Protein AF-A0A937QM26-F1 (afdb_monomer_lite)

Secondary structure (DSSP, 8-state):
-------GGG-HHHHHT--TT--HHHHHHHHHHHHHHS-TTT-HHHHHHHHHHHHHHSSHHHHHHHHHH-S-TTS-GGGGGGGS-S------HHHHHHHHHHTTSSS--

pLDDT: mean 72.36, std 15.51, range [34.69, 94.88]

Sequence (109 aa):
MRSQQKPKEQDPWSILDVPPEAGDDEIRAAYMRKVKEYPPDRCGPEFEKIRDAYDQLKDPYRRAKYLILGATPDRPLESLLDDVPATRRHIGPEPWLAVMKSQRKEQQR

Foldseek 3Di:
DDDCPDPLLLALCSLLVHDLPDDLVSLVVSLVVQCVVAPCVHRVVSNVSNVVSSVCCNDVVSSVCCVVVNPCSPDDPVVVVVPVPPDDPCPDCVVVVVVVVVVVVVVPD

Radius of gyration: 21.25 Å; chains: 1; bounding box: 47×29×57 Å

Structure (mmCIF, N/CA/C/O backbone):
data_AF-A0A937QM26-F1
#
_entry.id   AF-A0A937QM26-F1
#
loop_
_atom_site.group_PDB
_atom_site.id
_atom_site.type_symbol
_atom_site.label_atom_id
_atom_site.label_alt_id
_atom_site.label_comp_id
_atom_site.label_asym_id
_atom_site.label_entity_id
_atom_site.label_seq_id
_atom_site.pdbx_PDB_ins_code
_atom_site.Cartn_x
_atom_site.Cartn_y
_atom_site.Cartn_z
_atom_site.occupancy
_atom_site.B_iso_or_equiv
_atom_site.auth_seq_id
_atom_site.auth_comp_id
_atom_site.auth_asym_id
_atom_site.auth_atom_id
_atom_site.pdbx_PDB_model_num
ATOM 1 N N . MET A 1 1 ? 11.659 21.148 13.986 1.00 34.97 1 MET A N 1
ATOM 2 C CA . MET A 1 1 ? 10.636 20.088 13.857 1.00 34.97 1 MET A CA 1
ATOM 3 C C . MET A 1 1 ? 10.251 19.993 12.386 1.00 34.97 1 MET A C 1
ATOM 5 O O . MET A 1 1 ? 9.527 20.853 11.910 1.00 34.97 1 MET A O 1
ATOM 9 N N . ARG A 1 2 ? 10.835 19.059 11.625 1.00 34.69 2 ARG A N 1
ATOM 10 C CA . ARG A 1 2 ? 10.495 18.850 10.208 1.00 34.69 2 ARG A CA 1
ATOM 11 C C . ARG A 1 2 ? 9.497 17.699 10.142 1.00 34.69 2 ARG A C 1
ATOM 13 O O . ARG A 1 2 ? 9.868 16.568 10.436 1.00 34.69 2 ARG A O 1
ATOM 20 N N . SER A 1 3 ? 8.247 18.003 9.800 1.00 41.78 3 SER A N 1
ATOM 21 C CA . SER A 1 3 ? 7.281 16.996 9.365 1.00 41.78 3 SER A CA 1
ATOM 22 C C . SER A 1 3 ? 7.879 16.277 8.164 1.00 41.78 3 SER A C 1
ATOM 24 O O . SER A 1 3 ? 8.110 16.894 7.125 1.00 41.78 3 SER A O 1
ATOM 26 N N . GLN A 1 4 ? 8.189 14.993 8.323 1.00 39.97 4 GLN A N 1
ATOM 27 C CA . GLN A 1 4 ? 8.631 14.135 7.232 1.00 39.97 4 GLN A CA 1
ATOM 28 C C . GLN A 1 4 ? 7.422 13.867 6.330 1.00 39.97 4 GLN A C 1
ATOM 30 O O . GLN A 1 4 ? 6.767 12.833 6.429 1.00 39.97 4 GLN A O 1
ATOM 35 N N . GLN A 1 5 ? 7.095 14.829 5.469 1.00 41.97 5 GLN A N 1
ATOM 36 C CA . GLN A 1 5 ? 6.244 14.595 4.314 1.00 41.97 5 GLN A CA 1
ATOM 37 C C . GLN A 1 5 ? 7.037 13.643 3.406 1.00 41.97 5 GLN A C 1
ATOM 39 O O . GLN A 1 5 ? 7.936 14.075 2.684 1.00 41.97 5 GLN A O 1
ATOM 44 N N . LYS A 1 6 ? 6.798 12.329 3.516 1.00 45.78 6 LYS A N 1
ATOM 45 C CA . LYS A 1 6 ? 7.391 11.370 2.576 1.00 45.78 6 LYS A CA 1
ATOM 46 C C . LYS A 1 6 ? 6.917 11.726 1.160 1.00 45.78 6 LYS A C 1
ATOM 48 O O . LYS A 1 6 ? 5.748 12.090 0.998 1.00 45.78 6 LYS A O 1
ATOM 53 N N . PRO A 1 7 ? 7.798 11.660 0.149 1.00 45.62 7 PRO A N 1
ATOM 54 C CA . PRO A 1 7 ? 7.427 11.980 -1.218 1.00 45.62 7 PRO A CA 1
ATOM 55 C C . PRO A 1 7 ? 6.309 11.041 -1.674 1.00 45.62 7 PRO A C 1
ATOM 57 O O . PRO A 1 7 ? 6.382 9.826 -1.496 1.00 45.62 7 PRO A O 1
ATOM 60 N N . LYS A 1 8 ? 5.276 11.637 -2.271 1.00 52.22 8 LYS A N 1
ATOM 61 C CA . LYS A 1 8 ? 4.071 10.979 -2.802 1.00 52.22 8 LYS A CA 1
ATOM 62 C C . LYS A 1 8 ? 4.382 9.848 -3.801 1.00 52.22 8 LYS A C 1
ATOM 64 O O . LYS A 1 8 ? 3.541 9.002 -4.061 1.00 52.22 8 LYS A O 1
ATOM 69 N N . GLU A 1 9 ? 5.605 9.825 -4.325 1.00 54.78 9 GLU A N 1
ATOM 70 C CA . GLU A 1 9 ? 6.125 8.871 -5.310 1.00 54.78 9 GLU A CA 1
ATOM 71 C C . GLU A 1 9 ? 6.361 7.448 -4.781 1.00 54.78 9 GLU A C 1
ATOM 73 O O . GLU A 1 9 ? 6.584 6.550 -5.587 1.00 54.78 9 GLU A O 1
ATOM 78 N N . GLN A 1 10 ? 6.312 7.215 -3.464 1.00 67.25 10 GLN A N 1
ATOM 79 C CA . GLN A 1 10 ? 6.490 5.872 -2.879 1.00 67.25 10 GLN A CA 1
ATOM 80 C C . GLN A 1 10 ? 5.226 5.306 -2.222 1.00 67.25 10 GLN A C 1
ATOM 82 O O . GLN A 1 10 ? 5.280 4.246 -1.604 1.00 67.25 10 GLN A O 1
ATOM 87 N N . ASP A 1 11 ? 4.099 6.010 -2.307 1.00 83.19 11 ASP A N 1
ATOM 88 C CA . ASP A 1 11 ? 2.859 5.559 -1.686 1.00 83.19 11 ASP A CA 1
ATOM 89 C C . ASP A 1 11 ? 2.123 4.549 -2.594 1.00 83.19 11 ASP A C 1
ATOM 91 O O . ASP A 1 11 ? 1.774 4.907 -3.724 1.00 83.19 11 ASP A O 1
ATOM 95 N N . PRO A 1 12 ? 1.851 3.309 -2.134 1.00 85.31 12 PRO A N 1
ATOM 96 C CA . PRO A 1 12 ? 1.201 2.278 -2.947 1.00 85.31 12 PRO A CA 1
ATOM 97 C C . PRO A 1 12 ? -0.154 2.707 -3.526 1.00 85.31 12 PRO A C 1
ATOM 99 O O . PRO A 1 12 ? -0.477 2.368 -4.666 1.00 85.31 12 PRO A O 1
ATOM 102 N N . TRP A 1 13 ? -0.921 3.497 -2.769 1.00 88.62 13 TRP A N 1
ATOM 103 C CA . TRP A 1 13 ? -2.221 4.028 -3.191 1.00 88.62 13 TRP A CA 1
ATOM 104 C C . TRP A 1 13 ? -2.081 5.022 -4.342 1.00 88.62 13 TRP A C 1
ATOM 106 O O . TRP A 1 13 ? -2.800 4.946 -5.337 1.00 88.62 13 TRP A O 1
ATOM 116 N N . SER A 1 14 ? -1.087 5.904 -4.242 1.00 90.25 14 SER A N 1
ATOM 117 C CA . SER A 1 14 ? -0.760 6.878 -5.282 1.00 90.25 14 SER A CA 1
ATOM 118 C C . SER A 1 14 ? -0.219 6.209 -6.556 1.00 90.25 14 SER A C 1
ATOM 120 O O . SER A 1 14 ? -0.551 6.646 -7.655 1.00 90.25 14 SER A O 1
ATOM 122 N N . ILE A 1 15 ? 0.566 5.129 -6.436 1.00 90.12 15 ILE A N 1
ATOM 123 C CA . ILE A 1 15 ? 1.104 4.371 -7.586 1.00 90.12 15 ILE A CA 1
ATOM 124 C C . ILE A 1 15 ? -0.012 3.647 -8.353 1.00 90.12 15 ILE A C 1
ATOM 126 O O . ILE A 1 15 ? -0.028 3.651 -9.587 1.00 90.12 15 ILE A O 1
ATOM 130 N N . LEU A 1 16 ? -0.956 3.034 -7.632 1.00 90.94 16 LEU A N 1
ATOM 131 C CA . LEU A 1 16 ? -2.114 2.373 -8.237 1.00 90.94 16 LEU A CA 1
ATOM 132 C C . LEU A 1 16 ? -3.250 3.337 -8.604 1.00 90.94 16 LEU A C 1
ATOM 134 O O . LEU A 1 16 ? -4.191 2.911 -9.274 1.00 90.94 16 LEU A O 1
ATOM 138 N N . ASP A 1 17 ? -3.135 4.619 -8.243 1.00 92.12 17 ASP A N 1
ATOM 139 C CA . ASP A 1 17 ? -4.132 5.656 -8.526 1.00 92.12 17 ASP A CA 1
ATOM 140 C C . ASP A 1 17 ? -5.514 5.269 -7.961 1.00 92.12 17 ASP A C 1
ATOM 142 O O . ASP A 1 17 ? -6.527 5.235 -8.661 1.00 92.12 17 ASP A O 1
ATOM 146 N N . VAL A 1 18 ? -5.518 4.895 -6.677 1.00 91.81 18 VAL A N 1
ATOM 147 C CA . VAL A 1 18 ? -6.697 4.465 -5.908 1.00 91.81 18 VAL A CA 1
ATOM 148 C C . VAL A 1 18 ? -6.754 5.177 -4.552 1.00 91.81 18 VAL A C 1
ATOM 150 O O . VAL A 1 18 ? -5.707 5.509 -3.991 1.00 91.81 18 VAL A O 1
ATOM 153 N N . PRO A 1 19 ? -7.955 5.419 -3.997 1.00 87.25 19 PRO A N 1
ATOM 154 C CA . PRO A 1 19 ? -8.089 6.008 -2.669 1.00 87.25 19 PRO A CA 1
ATOM 155 C C . PRO A 1 19 ? -7.653 5.024 -1.563 1.00 87.25 19 PRO A C 1
ATOM 157 O O . PRO A 1 19 ? -7.784 3.814 -1.751 1.00 87.25 19 PRO A O 1
ATOM 160 N N . PRO A 1 20 ? -7.188 5.505 -0.392 1.00 81.81 20 PRO A N 1
ATOM 161 C CA . PRO A 1 20 ? -6.821 4.660 0.756 1.00 81.81 20 PRO A CA 1
ATOM 162 C C . PRO A 1 20 ? -7.945 3.749 1.266 1.00 81.81 20 PRO A C 1
ATOM 164 O O . PRO A 1 20 ? -7.696 2.711 1.880 1.00 81.81 20 PRO A O 1
ATOM 167 N N . GLU A 1 21 ? -9.192 4.148 1.029 1.00 80.75 21 GLU A N 1
ATOM 168 C CA . GLU A 1 21 ? -10.398 3.419 1.408 1.00 80.75 21 GLU A CA 1
ATOM 169 C C . GLU A 1 21 ? -10.789 2.341 0.386 1.00 80.75 21 GLU A C 1
ATOM 171 O O . GLU A 1 21 ? -11.771 1.631 0.612 1.00 80.75 21 GLU A O 1
ATOM 176 N N . ALA A 1 22 ? -10.047 2.205 -0.723 1.00 86.00 22 ALA A N 1
ATOM 177 C CA . ALA A 1 22 ? -10.428 1.308 -1.803 1.00 86.00 22 ALA A CA 1
ATOM 178 C C . ALA A 1 22 ? -10.513 -0.153 -1.343 1.00 86.00 22 ALA A C 1
ATOM 180 O O . ALA A 1 22 ? -9.702 -0.657 -0.551 1.00 86.00 22 ALA A O 1
ATOM 181 N N . GLY A 1 23 ? -11.526 -0.839 -1.867 1.00 84.00 23 GLY A N 1
ATOM 182 C CA . GLY A 1 23 ? -11.734 -2.264 -1.639 1.00 84.00 23 GLY A CA 1
ATOM 183 C C . GLY A 1 23 ? -10.765 -3.130 -2.447 1.00 84.00 23 GLY A C 1
ATOM 184 O O . GLY A 1 23 ? -10.167 -2.689 -3.429 1.00 84.00 23 GLY A O 1
ATOM 185 N N . ASP A 1 24 ? -10.649 -4.406 -2.080 1.00 85.12 24 ASP A N 1
ATOM 186 C CA . ASP A 1 24 ? -9.744 -5.353 -2.746 1.00 85.12 24 ASP A CA 1
ATOM 187 C C . ASP A 1 24 ? -10.044 -5.493 -4.256 1.00 85.12 24 ASP A C 1
ATOM 189 O O . ASP A 1 24 ? -9.132 -5.654 -5.074 1.00 85.12 24 ASP A O 1
ATOM 193 N N . ASP A 1 25 ? -11.318 -5.392 -4.643 1.00 88.06 25 ASP A N 1
ATOM 194 C CA . ASP A 1 25 ? -11.746 -5.459 -6.042 1.00 88.06 25 ASP A CA 1
ATOM 195 C C . ASP A 1 25 ? -11.347 -4.213 -6.841 1.00 88.06 25 ASP A C 1
ATOM 197 O O . ASP A 1 25 ? -10.904 -4.334 -7.985 1.00 88.06 25 ASP A O 1
ATOM 201 N N . GLU A 1 26 ? -11.422 -3.028 -6.232 1.00 91.56 26 GLU A N 1
ATOM 202 C CA . GLU A 1 26 ? -10.987 -1.768 -6.845 1.00 91.56 26 GLU A CA 1
ATOM 203 C C . GLU A 1 26 ? -9.467 -1.745 -7.025 1.00 91.56 26 GLU A C 1
ATOM 205 O O . GLU A 1 26 ? -8.974 -1.401 -8.100 1.00 91.56 26 GLU A O 1
ATOM 210 N N . ILE A 1 27 ? -8.722 -2.210 -6.018 1.00 90.56 27 ILE A N 1
ATOM 211 C CA . ILE A 1 27 ? -7.262 -2.360 -6.074 1.00 90.56 27 ILE A CA 1
ATOM 212 C C . ILE A 1 27 ? -6.869 -3.326 -7.203 1.00 90.56 27 ILE A C 1
ATOM 214 O O . ILE A 1 27 ? -5.970 -3.035 -7.998 1.00 90.56 27 ILE A O 1
ATOM 218 N N . ARG A 1 28 ? -7.562 -4.467 -7.330 1.00 90.38 28 ARG A N 1
ATOM 219 C CA . ARG A 1 28 ? -7.321 -5.434 -8.414 1.00 90.38 28 ARG A CA 1
ATOM 220 C C . ARG A 1 28 ? -7.638 -4.837 -9.786 1.00 90.38 28 ARG A C 1
ATOM 222 O O . ARG A 1 28 ? -6.857 -5.017 -10.722 1.00 90.38 28 ARG A O 1
ATOM 229 N N . ALA A 1 29 ? -8.758 -4.129 -9.918 1.00 93.75 29 ALA A N 1
ATOM 230 C CA . ALA A 1 29 ? -9.146 -3.476 -11.165 1.00 93.75 29 ALA A CA 1
ATOM 231 C C . ALA A 1 29 ? -8.123 -2.407 -11.587 1.00 93.75 29 ALA A C 1
ATOM 233 O O . ALA A 1 29 ? -7.722 -2.354 -12.754 1.00 93.75 29 ALA A O 1
ATOM 234 N N . ALA A 1 30 ? -7.643 -1.607 -10.632 1.00 94.88 30 ALA A N 1
ATOM 235 C CA . ALA A 1 30 ? -6.623 -0.592 -10.856 1.00 94.88 30 ALA A CA 1
ATOM 236 C C . ALA A 1 30 ? -5.285 -1.200 -11.299 1.00 94.88 30 ALA A C 1
ATOM 238 O O . ALA A 1 30 ? -4.704 -0.739 -12.284 1.00 94.88 30 ALA A O 1
ATOM 239 N N . TYR A 1 31 ? -4.850 -2.290 -10.658 1.00 93.38 31 TYR A N 1
ATOM 240 C CA . TYR A 1 31 ? -3.674 -3.047 -11.087 1.00 93.38 31 TYR A CA 1
ATOM 241 C C . TYR A 1 31 ? -3.815 -3.532 -12.536 1.00 93.38 31 TYR A C 1
ATOM 243 O O . TYR A 1 31 ? -2.942 -3.271 -13.360 1.00 93.38 31 TYR A O 1
ATOM 251 N N . MET A 1 32 ? -4.943 -4.153 -12.903 1.00 93.50 32 MET A N 1
ATOM 252 C CA . MET A 1 32 ? -5.152 -4.622 -14.280 1.00 93.50 32 MET A CA 1
ATOM 253 C C . MET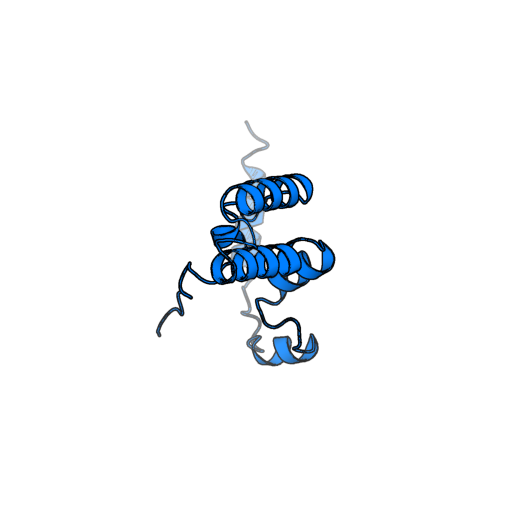 A 1 32 ? -5.153 -3.487 -15.312 1.00 93.50 32 MET A C 1
ATOM 255 O O . MET A 1 32 ? -4.650 -3.672 -16.421 1.00 93.50 32 MET A O 1
ATOM 259 N N . ARG A 1 33 ? -5.696 -2.314 -14.966 1.00 94.31 33 ARG A N 1
ATOM 260 C CA . ARG A 1 33 ? -5.623 -1.109 -15.807 1.00 94.31 33 ARG A CA 1
ATOM 261 C C . ARG A 1 33 ? -4.169 -0.678 -16.010 1.00 94.31 33 ARG A C 1
ATOM 263 O O . ARG A 1 33 ? -3.757 -0.478 -17.149 1.00 94.31 33 ARG A O 1
ATOM 270 N N . LYS A 1 34 ? -3.387 -0.612 -14.931 1.00 91.81 34 LYS A N 1
ATOM 271 C CA . LYS A 1 34 ? -1.975 -0.216 -14.968 1.00 91.81 34 LYS A CA 1
ATOM 272 C C . LYS A 1 34 ? -1.089 -1.209 -15.717 1.00 91.81 34 LYS A C 1
ATOM 274 O O . LYS A 1 34 ? -0.231 -0.777 -16.469 1.00 91.81 34 LYS A O 1
ATOM 279 N N . VAL A 1 35 ? -1.337 -2.514 -15.619 1.00 89.69 35 VAL A N 1
ATOM 280 C CA . VAL A 1 35 ? -0.604 -3.531 -16.402 1.00 89.69 35 VAL A CA 1
ATOM 281 C C . VAL A 1 35 ? -0.873 -3.410 -17.906 1.00 89.69 35 VAL A C 1
ATOM 283 O O . VAL A 1 35 ? 0.019 -3.656 -18.715 1.00 89.69 35 VAL A O 1
ATOM 286 N N . LYS A 1 36 ? -2.091 -3.019 -18.303 1.00 89.12 36 LYS A N 1
ATOM 287 C CA . LYS A 1 36 ? -2.407 -2.744 -19.715 1.00 89.12 36 LYS A CA 1
ATOM 288 C C . LYS A 1 36 ? -1.715 -1.477 -20.222 1.00 89.12 36 LYS A C 1
ATOM 290 O O . LYS A 1 36 ? -1.310 -1.439 -21.378 1.00 89.12 36 LYS A O 1
ATOM 295 N N . GLU A 1 37 ? -1.610 -0.459 -19.370 1.00 89.69 37 GLU A N 1
ATOM 296 C CA . GLU A 1 37 ? -0.946 0.817 -19.668 1.00 89.69 37 GLU A CA 1
ATOM 297 C C . GLU A 1 37 ? 0.586 0.673 -19.713 1.00 89.69 37 GLU A C 1
ATOM 299 O O . GLU A 1 37 ? 1.232 1.234 -20.594 1.00 89.69 37 GLU A O 1
ATOM 304 N N . TYR A 1 38 ? 1.146 -0.147 -18.818 1.00 88.62 38 TYR A N 1
ATOM 305 C CA . TYR A 1 38 ? 2.576 -0.416 -18.673 1.00 88.62 38 TYR A CA 1
ATOM 306 C C . TYR A 1 38 ? 2.856 -1.922 -18.788 1.00 88.62 38 TYR A C 1
ATOM 308 O O . TYR A 1 38 ? 3.007 -2.614 -17.774 1.00 88.62 38 TYR A O 1
ATOM 316 N N . PRO A 1 39 ? 2.921 -2.464 -20.020 1.00 83.44 39 PRO A N 1
ATOM 317 C CA . PRO A 1 39 ? 3.229 -3.869 -20.231 1.00 83.44 39 PRO A CA 1
ATOM 318 C C . PRO A 1 39 ? 4.659 -4.191 -19.776 1.00 83.44 39 PRO A C 1
ATOM 320 O O . PRO A 1 39 ? 5.573 -3.411 -20.060 1.00 83.44 39 PRO A O 1
ATOM 323 N N . PRO A 1 40 ? 4.901 -5.371 -19.178 1.00 81.50 40 PRO A N 1
ATOM 324 C CA . PRO A 1 40 ? 6.226 -5.757 -18.682 1.00 81.50 40 PRO A CA 1
ATOM 325 C C . PRO A 1 40 ? 7.289 -5.841 -19.788 1.00 81.50 40 PRO A C 1
ATOM 327 O O . PRO A 1 40 ? 8.468 -5.641 -19.524 1.00 81.50 40 PRO A O 1
ATOM 330 N N . ASP A 1 41 ? 6.869 -6.098 -21.028 1.00 80.06 41 ASP A N 1
ATOM 331 C CA . ASP A 1 41 ? 7.745 -6.235 -22.199 1.00 80.06 41 ASP A CA 1
ATOM 332 C C . ASP A 1 41 ? 8.332 -4.894 -22.683 1.00 80.06 41 ASP A C 1
ATOM 334 O O . ASP A 1 41 ? 9.404 -4.851 -23.278 1.00 80.06 41 ASP A O 1
ATOM 338 N N . ARG A 1 42 ? 7.642 -3.774 -22.421 1.00 78.69 42 ARG A N 1
ATOM 339 C CA . ARG A 1 42 ? 8.054 -2.433 -22.886 1.00 78.69 42 ARG A CA 1
ATOM 340 C C . ARG A 1 42 ? 8.386 -1.466 -21.755 1.00 78.69 42 ARG A C 1
ATOM 342 O O . ARG A 1 42 ? 9.182 -0.556 -21.957 1.00 78.69 42 ARG A O 1
ATOM 349 N N . CYS A 1 43 ? 7.784 -1.663 -20.586 1.00 80.88 43 CYS A N 1
ATOM 350 C CA . CYS A 1 43 ? 7.851 -0.763 -19.436 1.00 80.88 43 CYS A CA 1
ATOM 351 C C . CYS A 1 43 ? 8.177 -1.552 -18.160 1.00 80.88 43 CYS A C 1
ATOM 353 O O . CYS A 1 43 ? 7.438 -1.504 -17.179 1.00 80.88 43 CYS A O 1
ATOM 355 N N . GLY A 1 44 ? 9.264 -2.328 -18.194 1.00 81.50 44 GLY A N 1
ATOM 356 C CA . GLY A 1 44 ? 9.719 -3.161 -17.076 1.00 81.50 44 GLY A CA 1
ATOM 357 C C . GLY A 1 44 ? 9.843 -2.426 -15.728 1.00 81.50 44 GLY A C 1
ATOM 358 O O . GLY A 1 44 ? 9.215 -2.869 -14.765 1.00 81.50 44 GLY A O 1
ATOM 359 N N . PRO A 1 45 ? 10.589 -1.307 -15.626 1.00 84.31 45 PRO A N 1
ATOM 360 C CA . PRO A 1 45 ? 10.794 -0.636 -14.341 1.00 84.31 45 PRO A CA 1
ATOM 361 C C . PRO A 1 45 ? 9.521 0.031 -13.792 1.00 84.31 45 PRO A C 1
ATOM 363 O O . PRO A 1 45 ? 9.322 0.083 -12.579 1.00 84.31 45 PRO A O 1
ATOM 366 N N . GLU A 1 46 ? 8.626 0.525 -14.648 1.00 83.25 46 GLU A N 1
ATOM 367 C CA . GLU A 1 46 ? 7.315 1.033 -14.231 1.00 83.25 46 GLU A CA 1
ATOM 368 C C . GLU A 1 46 ? 6.398 -0.102 -13.770 1.00 83.25 46 GLU A C 1
ATOM 370 O O . GLU A 1 46 ? 5.733 0.020 -12.739 1.00 83.25 46 GLU A O 1
ATOM 375 N N . PHE A 1 47 ? 6.391 -1.220 -14.499 1.00 86.38 47 PHE A N 1
ATOM 376 C CA . PHE A 1 47 ? 5.627 -2.409 -14.137 1.00 86.38 47 PHE A CA 1
ATOM 377 C C . PHE A 1 47 ? 6.052 -2.961 -12.771 1.00 86.38 47 PHE A C 1
ATOM 379 O O . PHE A 1 47 ? 5.194 -3.350 -11.979 1.00 86.38 47 PHE A O 1
ATOM 386 N N . GLU A 1 48 ? 7.351 -2.958 -12.469 1.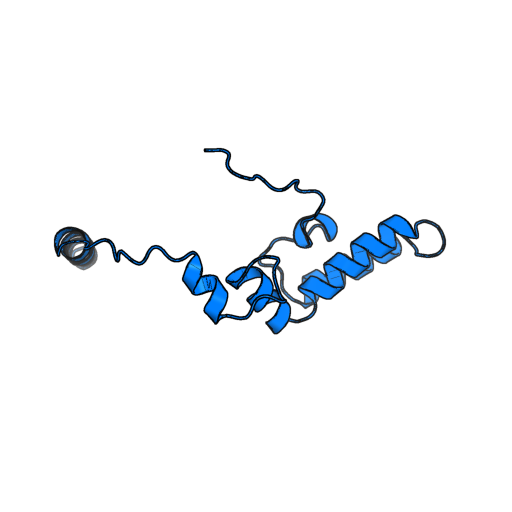00 85.69 48 GLU A N 1
ATOM 387 C CA . GLU A 1 48 ? 7.876 -3.401 -11.175 1.00 85.69 48 GLU A CA 1
ATOM 388 C C . GLU A 1 48 ? 7.322 -2.547 -10.024 1.00 85.69 48 GLU A C 1
ATOM 390 O O . GLU A 1 48 ? 6.754 -3.093 -9.081 1.00 85.69 48 GLU A O 1
ATOM 395 N N . LYS A 1 49 ? 7.313 -1.214 -10.165 1.00 88.00 49 LYS A N 1
ATOM 396 C CA . LYS A 1 49 ? 6.696 -0.306 -9.176 1.00 88.00 49 LYS A CA 1
ATOM 397 C C . LYS A 1 49 ? 5.203 -0.580 -8.974 1.00 88.00 49 LYS A C 1
ATOM 399 O O . LYS A 1 49 ? 4.712 -0.565 -7.846 1.00 88.00 49 LYS A O 1
ATOM 404 N N . ILE A 1 50 ? 4.472 -0.823 -10.064 1.00 89.06 50 ILE A N 1
ATOM 405 C CA . ILE A 1 50 ? 3.035 -1.137 -10.029 1.00 89.06 50 ILE A CA 1
ATOM 406 C C . ILE A 1 50 ? 2.791 -2.466 -9.305 1.00 89.06 50 ILE A C 1
ATOM 408 O O . ILE A 1 50 ? 1.865 -2.577 -8.498 1.00 89.06 50 ILE A O 1
ATOM 412 N N . ARG A 1 51 ? 3.619 -3.476 -9.584 1.00 88.44 51 ARG A N 1
ATOM 413 C CA . ARG A 1 51 ? 3.556 -4.782 -8.929 1.00 88.44 51 ARG A CA 1
ATOM 414 C C . ARG A 1 51 ? 3.858 -4.670 -7.437 1.00 88.44 51 ARG A C 1
ATOM 416 O O . ARG A 1 51 ? 3.081 -5.193 -6.644 1.00 88.44 51 ARG A O 1
ATOM 423 N N . ASP A 1 52 ? 4.914 -3.960 -7.059 1.00 87.50 52 ASP A N 1
ATOM 424 C CA . ASP A 1 52 ? 5.300 -3.778 -5.658 1.00 87.50 52 ASP A CA 1
ATOM 425 C C . ASP A 1 52 ? 4.213 -3.054 -4.856 1.00 87.50 52 ASP A C 1
ATOM 427 O O . ASP A 1 52 ? 3.940 -3.402 -3.704 1.00 87.50 52 ASP A O 1
ATOM 431 N N . ALA A 1 53 ? 3.551 -2.064 -5.462 1.00 88.38 53 ALA A N 1
ATOM 432 C CA . ALA A 1 53 ? 2.409 -1.388 -4.856 1.00 88.38 53 ALA A CA 1
ATOM 433 C C . ALA A 1 53 ? 1.219 -2.34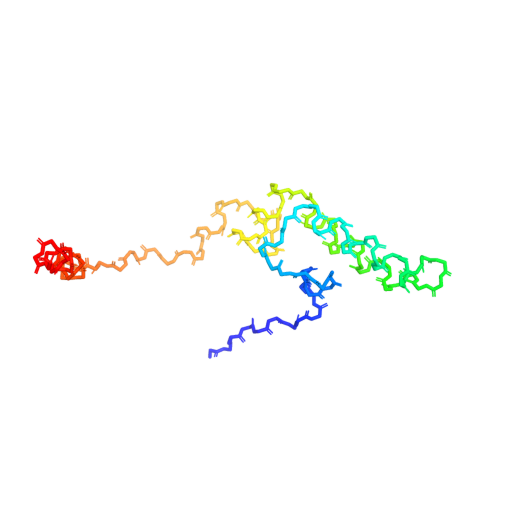3 -4.657 1.00 88.38 53 ALA A C 1
ATOM 435 O O . ALA A 1 53 ? 0.600 -2.360 -3.591 1.00 88.38 53 ALA A O 1
ATOM 436 N N . TYR A 1 54 ? 0.918 -3.181 -5.652 1.00 90.25 54 TYR A N 1
ATOM 437 C CA . TYR A 1 54 ? -0.150 -4.175 -5.550 1.00 90.25 54 TYR A CA 1
ATOM 438 C C . TYR A 1 54 ? 0.139 -5.244 -4.494 1.00 90.25 54 TYR A C 1
ATOM 440 O O . TYR A 1 54 ? -0.740 -5.552 -3.692 1.00 90.25 54 TYR A O 1
ATOM 448 N N . ASP A 1 55 ? 1.361 -5.773 -4.431 1.00 86.31 55 ASP A N 1
ATOM 449 C CA . ASP A 1 55 ? 1.733 -6.811 -3.463 1.00 86.31 55 ASP A CA 1
ATOM 450 C C . ASP A 1 55 ? 1.626 -6.324 -2.005 1.00 86.31 55 ASP A C 1
ATOM 452 O O . ASP A 1 55 ? 1.304 -7.113 -1.110 1.00 86.31 55 ASP A O 1
ATOM 456 N N . GLN A 1 56 ? 1.811 -5.021 -1.767 1.00 81.88 56 GLN A N 1
ATOM 457 C CA . GLN A 1 56 ? 1.587 -4.393 -0.462 1.00 81.88 56 GLN A CA 1
ATOM 458 C C . GLN A 1 56 ? 0.100 -4.273 -0.097 1.00 81.88 56 GLN A C 1
ATOM 460 O O . GLN A 1 56 ? -0.256 -4.419 1.073 1.00 81.88 56 GLN A O 1
ATOM 465 N N . LEU A 1 57 ? -0.770 -4.022 -1.081 1.00 83.44 57 LEU A N 1
ATOM 466 C CA . LEU A 1 57 ? -2.190 -3.723 -0.861 1.00 83.44 57 LEU A CA 1
ATOM 467 C C . LEU A 1 57 ? -3.129 -4.930 -1.024 1.00 83.44 57 LEU A C 1
ATOM 469 O O . LEU A 1 57 ? -4.243 -4.906 -0.506 1.00 83.44 57 LEU A O 1
ATOM 473 N N . LYS A 1 58 ? -2.685 -5.992 -1.708 1.00 80.69 58 LYS A N 1
ATOM 474 C CA . LYS A 1 58 ? -3.480 -7.182 -2.062 1.00 80.69 58 LYS A CA 1
ATOM 475 C C . LYS A 1 58 ? -4.011 -7.973 -0.864 1.00 80.69 58 LYS A C 1
ATOM 477 O O . LYS A 1 58 ? -5.056 -8.607 -0.978 1.00 80.69 58 LYS A O 1
ATOM 482 N N . ASP A 1 59 ? -3.260 -8.031 0.231 1.00 78.94 59 ASP A N 1
ATOM 483 C CA . ASP A 1 59 ? -3.624 -8.824 1.406 1.00 78.94 59 ASP A CA 1
ATOM 484 C C . ASP A 1 59 ? -4.221 -7.897 2.475 1.00 78.94 59 ASP A C 1
ATOM 486 O O . ASP A 1 59 ? -3.503 -7.030 2.979 1.00 78.94 59 ASP A O 1
ATOM 490 N N . PRO A 1 60 ? -5.501 -8.063 2.858 1.00 69.25 60 PRO A N 1
ATOM 491 C CA . PRO A 1 60 ? -6.156 -7.194 3.830 1.00 69.25 60 PRO A CA 1
ATOM 492 C C . PRO A 1 60 ? -5.467 -7.210 5.200 1.00 69.25 60 PRO A C 1
ATOM 494 O O . PRO A 1 60 ? -5.459 -6.186 5.882 1.00 69.25 60 PRO A O 1
ATOM 497 N N . TYR A 1 61 ? -4.825 -8.317 5.592 1.00 66.50 61 TYR A N 1
ATOM 498 C CA . TYR A 1 61 ? -4.036 -8.376 6.821 1.00 66.50 61 TYR A CA 1
ATOM 499 C C . TYR A 1 61 ? -2.739 -7.572 6.693 1.00 66.50 61 TYR A C 1
ATOM 501 O O . TYR A 1 61 ? -2.400 -6.801 7.592 1.00 66.50 61 TYR A O 1
ATOM 509 N N . ARG A 1 62 ? -2.030 -7.679 5.561 1.00 65.25 62 ARG A N 1
ATOM 510 C CA . ARG A 1 62 ? -0.834 -6.855 5.293 1.00 65.25 62 ARG A CA 1
ATOM 511 C C . ARG A 1 62 ? -1.182 -5.378 5.133 1.00 65.25 62 ARG A C 1
ATOM 513 O O . ARG A 1 62 ? -0.444 -4.541 5.641 1.00 65.25 62 ARG A O 1
ATOM 520 N N . ARG A 1 63 ? -2.326 -5.063 4.526 1.00 67.69 63 ARG A N 1
ATOM 521 C CA . ARG A 1 63 ? -2.876 -3.711 4.391 1.00 67.69 63 ARG A CA 1
ATOM 522 C C . ARG A 1 63 ? -3.224 -3.116 5.751 1.00 67.69 63 ARG A C 1
ATOM 524 O O . ARG A 1 63 ? -2.790 -2.011 6.052 1.00 67.69 63 ARG A O 1
ATOM 531 N N . ALA A 1 64 ? -3.930 -3.857 6.606 1.00 68.38 64 ALA A N 1
ATOM 532 C CA . ALA A 1 64 ? -4.202 -3.432 7.977 1.00 68.38 64 ALA A CA 1
ATOM 533 C C . ALA A 1 64 ? -2.900 -3.240 8.768 1.00 68.38 64 ALA A C 1
ATOM 535 O O . ALA A 1 64 ? -2.739 -2.229 9.446 1.00 68.38 64 ALA A O 1
ATOM 536 N N . LYS A 1 65 ? -1.933 -4.156 8.622 1.00 65.81 65 LYS A N 1
ATOM 537 C CA . LYS A 1 65 ? -0.602 -4.028 9.227 1.00 65.81 65 LYS A CA 1
ATOM 538 C C . LYS A 1 65 ? 0.109 -2.754 8.756 1.00 65.81 65 LYS A C 1
ATOM 540 O O . LYS A 1 65 ? 0.645 -2.034 9.586 1.00 65.81 65 LYS A O 1
ATOM 545 N N . TYR A 1 66 ? 0.066 -2.443 7.462 1.00 65.06 66 TYR A N 1
ATOM 546 C CA . TYR A 1 66 ? 0.654 -1.232 6.884 1.00 65.06 66 TYR A CA 1
ATOM 547 C C . TYR A 1 66 ? -0.037 0.050 7.373 1.00 65.06 66 TYR A C 1
ATOM 549 O O . TYR A 1 66 ? 0.633 1.019 7.715 1.00 65.06 66 TYR A O 1
ATOM 557 N N . LEU A 1 67 ? -1.371 0.057 7.459 1.00 68.12 67 LEU A N 1
ATOM 558 C CA . LEU A 1 67 ? -2.146 1.202 7.953 1.00 68.12 67 LEU A CA 1
ATOM 559 C C . LEU A 1 67 ? -1.936 1.449 9.455 1.00 68.12 67 LEU A C 1
ATOM 561 O O . LEU A 1 67 ? -1.880 2.599 9.881 1.00 68.12 67 LEU A O 1
ATOM 565 N N . ILE A 1 68 ? -1.819 0.384 10.253 1.00 69.00 68 ILE A N 1
ATOM 566 C CA . ILE A 1 68 ? -1.690 0.460 11.717 1.00 69.00 68 ILE A CA 1
ATOM 567 C C . ILE A 1 68 ? -0.234 0.691 12.151 1.00 69.00 68 ILE A C 1
ATOM 569 O O . ILE A 1 68 ? 0.008 1.495 13.047 1.00 69.00 68 ILE A O 1
ATOM 573 N N . LEU A 1 69 ? 0.736 -0.011 11.551 1.00 65.50 69 LEU A N 1
ATOM 574 C CA . LEU A 1 69 ? 2.154 0.027 11.949 1.00 65.50 69 LEU A CA 1
ATOM 575 C C . LEU A 1 69 ? 3.022 0.926 11.047 1.00 65.50 69 LEU A C 1
ATOM 577 O O . LEU A 1 69 ? 4.188 1.160 11.361 1.00 65.50 69 LEU A O 1
ATOM 581 N N . GLY A 1 70 ? 2.494 1.433 9.930 1.00 62.78 70 GLY A N 1
ATOM 582 C CA . GLY A 1 70 ? 3.291 2.108 8.905 1.00 62.78 70 GLY A CA 1
ATOM 583 C C . GLY A 1 70 ? 4.174 1.144 8.099 1.00 62.78 70 GLY A C 1
ATOM 584 O O . GLY A 1 70 ? 4.056 -0.078 8.177 1.00 62.78 70 GLY A O 1
ATOM 585 N N . ALA A 1 71 ? 5.091 1.701 7.303 1.00 57.38 71 ALA A N 1
ATOM 586 C CA . ALA A 1 71 ? 5.912 0.971 6.326 1.00 57.38 71 ALA A CA 1
ATOM 587 C C . ALA A 1 71 ? 7.022 0.070 6.919 1.00 57.38 71 ALA A C 1
ATOM 589 O O . ALA A 1 71 ? 7.929 -0.321 6.190 1.00 57.38 71 ALA A O 1
ATOM 590 N N . THR A 1 72 ? 6.982 -0.260 8.213 1.00 54.47 72 THR A N 1
ATOM 591 C CA . THR A 1 72 ? 7.913 -1.210 8.851 1.00 54.47 72 THR A CA 1
ATOM 592 C C . THR A 1 72 ? 7.175 -2.504 9.203 1.00 54.47 72 THR A C 1
ATOM 594 O O . THR A 1 72 ? 6.806 -2.714 10.363 1.00 54.47 72 THR A O 1
ATOM 597 N N . PRO A 1 73 ? 6.890 -3.379 8.217 1.00 53.69 73 PRO A N 1
ATOM 598 C CA . PRO A 1 73 ? 6.206 -4.646 8.457 1.00 53.69 73 PRO A CA 1
ATOM 599 C C . PRO A 1 73 ? 7.080 -5.670 9.201 1.00 53.69 73 PRO A C 1
ATOM 601 O O . PRO A 1 73 ? 6.570 -6.720 9.593 1.00 53.69 73 PRO A O 1
ATOM 604 N N . ASP A 1 74 ? 8.369 -5.398 9.381 1.00 61.41 74 ASP A N 1
ATOM 605 C CA . ASP A 1 74 ? 9.386 -6.255 9.992 1.00 61.41 74 ASP A CA 1
ATOM 606 C C . ASP A 1 74 ? 9.657 -5.943 11.474 1.00 61.41 74 ASP A C 1
ATOM 608 O O . ASP A 1 74 ? 10.209 -6.784 12.185 1.00 61.41 74 ASP A O 1
ATOM 612 N N . ARG A 1 75 ? 9.222 -4.779 11.976 1.00 59.72 75 ARG A N 1
ATOM 613 C CA . ARG A 1 75 ? 9.367 -4.433 13.396 1.00 59.72 75 ARG A CA 1
ATOM 614 C C . ARG A 1 75 ? 8.408 -5.289 14.248 1.00 59.72 75 ARG A C 1
ATOM 616 O O . ARG A 1 75 ? 7.209 -5.338 13.946 1.00 59.72 75 ARG A O 1
ATOM 623 N N . PRO A 1 76 ? 8.876 -5.955 15.323 1.00 65.94 76 PRO A N 1
ATOM 624 C CA . PRO A 1 76 ? 7.984 -6.609 16.276 1.00 65.94 76 PRO A CA 1
ATOM 625 C C . PRO A 1 76 ? 7.073 -5.572 16.940 1.00 65.94 76 PRO A C 1
ATOM 627 O O . PRO A 1 76 ? 7.515 -4.462 17.234 1.00 65.94 76 PRO A O 1
ATOM 630 N N . LEU A 1 77 ? 5.815 -5.941 17.210 1.00 60.81 77 LEU A N 1
ATOM 631 C CA . LEU A 1 77 ? 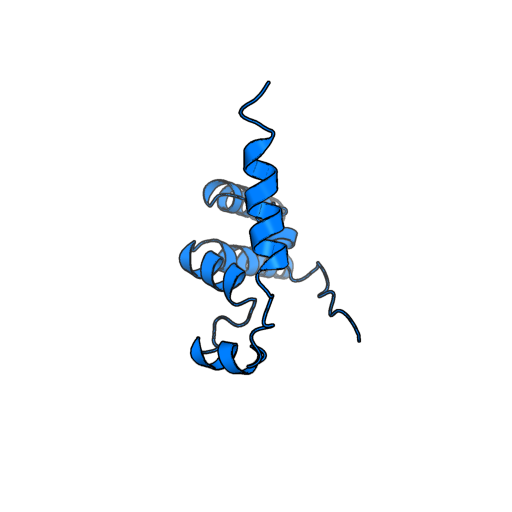4.807 -5.041 17.792 1.00 60.81 77 LEU A CA 1
ATOM 632 C C . LEU A 1 77 ? 5.318 -4.314 19.046 1.00 60.81 77 LEU A C 1
ATOM 634 O O . LEU A 1 77 ? 5.083 -3.121 19.195 1.00 60.81 77 LEU A O 1
ATOM 638 N N . GLU A 1 78 ? 6.065 -5.024 19.894 1.00 62.72 78 GLU A N 1
ATOM 639 C CA . GLU A 1 78 ? 6.656 -4.500 21.130 1.00 62.72 78 GLU A CA 1
ATOM 640 C C . GLU A 1 78 ? 7.495 -3.243 20.893 1.00 62.72 78 GLU A C 1
ATOM 642 O O . GLU A 1 78 ? 7.396 -2.263 21.616 1.00 62.72 78 GLU A O 1
ATOM 647 N N . SER A 1 79 ? 8.270 -3.229 19.816 1.00 65.75 79 SER A N 1
ATOM 648 C CA . SER A 1 79 ? 9.176 -2.121 19.535 1.00 65.75 79 SER A CA 1
ATOM 649 C C . SER A 1 79 ? 8.456 -0.843 19.087 1.00 65.75 79 SER A C 1
ATOM 651 O O . SER A 1 79 ? 9.031 0.236 19.116 1.00 65.75 79 SER A O 1
ATOM 653 N N . LEU A 1 80 ? 7.176 -0.913 18.709 1.00 64.75 80 LEU A N 1
ATOM 654 C CA . LEU A 1 80 ? 6.378 0.297 18.497 1.00 64.75 80 LEU A CA 1
ATOM 655 C C . LEU A 1 80 ? 6.003 0.993 19.810 1.00 64.75 80 LEU A C 1
ATOM 657 O O . LEU A 1 80 ? 5.689 2.180 19.790 1.00 64.75 80 LEU A O 1
ATOM 661 N N . LEU A 1 81 ? 6.038 0.280 20.940 1.00 70.50 81 LEU A N 1
ATOM 662 C CA . LEU A 1 81 ? 5.771 0.849 22.262 1.00 70.50 81 LEU A CA 1
ATOM 663 C C . LEU A 1 81 ? 6.926 1.736 22.744 1.00 70.50 81 LEU A C 1
ATOM 665 O O . LEU A 1 81 ? 6.685 2.629 23.552 1.00 70.50 81 LEU A O 1
ATOM 669 N N . ASP A 1 82 ? 8.134 1.555 22.197 1.00 71.56 82 ASP A N 1
ATOM 670 C CA . ASP A 1 82 ? 9.315 2.377 22.501 1.00 71.56 82 ASP A CA 1
ATOM 671 C C . ASP A 1 82 ? 9.092 3.862 22.159 1.00 71.56 82 ASP A C 1
ATOM 673 O O . ASP A 1 82 ? 9.601 4.753 22.839 1.00 71.56 82 ASP A O 1
ATOM 677 N N . ASP A 1 83 ? 8.303 4.125 21.112 1.00 65.94 83 ASP A N 1
ATOM 678 C CA . ASP A 1 83 ? 7.995 5.469 20.612 1.00 65.94 83 ASP A CA 1
ATOM 679 C C . ASP A 1 83 ? 6.693 6.042 21.210 1.00 65.94 83 ASP A C 1
ATOM 681 O O . ASP A 1 83 ? 6.343 7.204 20.969 1.00 65.94 83 ASP A O 1
ATOM 685 N N . VAL A 1 84 ? 5.958 5.256 22.010 1.00 67.50 84 VAL A N 1
ATOM 686 C CA . VAL A 1 84 ? 4.771 5.738 22.721 1.00 67.50 84 VAL A CA 1
ATOM 687 C C . VAL A 1 84 ? 5.245 6.514 23.949 1.00 67.50 84 VAL A C 1
ATOM 689 O O . VAL A 1 84 ? 5.836 5.925 24.855 1.00 67.50 84 VAL A O 1
ATOM 692 N N . PRO A 1 85 ? 4.981 7.832 24.047 1.00 62.75 85 PRO A N 1
ATOM 693 C CA . PRO A 1 85 ? 5.365 8.578 25.234 1.00 62.75 85 PRO A CA 1
ATOM 694 C C . PRO A 1 85 ? 4.696 7.946 26.460 1.00 62.75 85 PRO A C 1
ATOM 696 O O . PRO A 1 85 ? 3.469 7.884 26.548 1.00 62.75 85 PRO A O 1
ATOM 699 N N . ALA A 1 86 ? 5.510 7.500 27.422 1.00 62.25 86 ALA A N 1
ATOM 700 C CA . ALA A 1 86 ? 5.069 6.829 28.651 1.00 62.25 86 ALA A CA 1
ATOM 701 C C . ALA A 1 86 ? 4.087 7.667 29.497 1.00 62.25 86 ALA A C 1
ATOM 703 O O . ALA A 1 86 ? 3.432 7.168 30.414 1.00 62.25 86 ALA A O 1
ATOM 704 N N . THR A 1 87 ? 3.957 8.957 29.197 1.00 63.06 87 THR A N 1
ATOM 705 C CA . THR A 1 87 ? 3.031 9.860 29.862 1.00 63.06 87 THR A CA 1
ATOM 706 C C . THR A 1 87 ? 1.661 9.826 29.190 1.00 63.06 87 THR A C 1
ATOM 708 O O . THR A 1 87 ? 1.378 10.545 28.229 1.00 63.06 87 THR A O 1
ATOM 711 N N . ARG A 1 88 ? 0.733 9.054 29.776 1.00 60.81 88 ARG A N 1
ATOM 712 C CA . ARG A 1 88 ? -0.698 9.340 29.603 1.00 60.81 88 ARG A CA 1
ATOM 713 C C . ARG A 1 88 ? -0.920 10.787 30.029 1.00 60.81 88 ARG A C 1
ATOM 715 O O . ARG A 1 88 ? -0.741 11.123 31.198 1.00 60.81 88 ARG A O 1
ATOM 722 N N . ARG A 1 89 ? -1.311 11.651 29.090 1.00 61.00 89 ARG A N 1
ATOM 723 C CA . ARG A 1 89 ? -1.810 12.984 29.435 1.00 61.00 89 ARG A CA 1
ATOM 724 C C . ARG A 1 89 ? -3.008 12.763 30.351 1.00 61.00 89 ARG A C 1
ATOM 726 O O . ARG A 1 89 ? -4.003 12.190 29.921 1.00 61.00 89 ARG A O 1
ATOM 733 N N . HIS A 1 90 ? -2.884 13.142 31.620 1.00 54.38 90 HIS A N 1
ATOM 734 C CA . HIS A 1 90 ? -3.994 13.096 32.559 1.00 54.38 90 HIS A CA 1
ATOM 735 C C . HIS A 1 90 ? -4.984 14.185 32.150 1.00 54.38 90 HIS A C 1
ATOM 737 O O . HIS A 1 90 ? -4.889 15.340 32.562 1.00 54.38 90 HIS A O 1
ATOM 743 N N . ILE A 1 91 ? -5.902 13.823 31.263 1.00 59.34 91 ILE A N 1
ATOM 744 C CA . ILE A 1 91 ? -7.010 14.680 30.885 1.00 59.34 91 ILE A CA 1
ATOM 745 C C . ILE A 1 91 ? -7.977 14.621 32.070 1.00 59.34 91 ILE A C 1
ATOM 747 O O . ILE A 1 91 ? -8.537 13.564 32.352 1.00 59.34 91 ILE A O 1
ATOM 751 N N . GLY A 1 92 ? -8.095 15.721 32.822 1.00 66.31 92 GLY A N 1
ATOM 752 C CA . GLY A 1 92 ? -9.03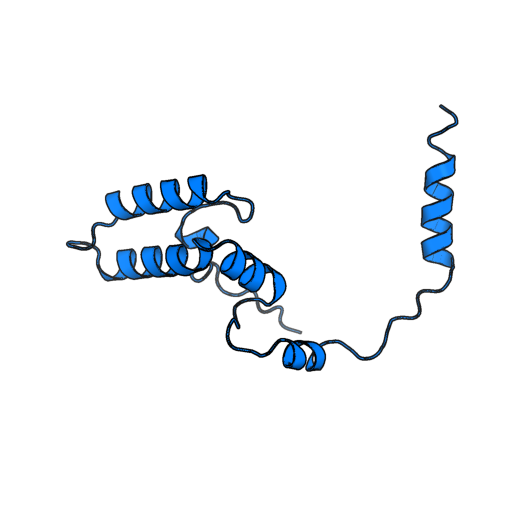7 15.823 33.942 1.00 66.31 92 GLY A CA 1
ATOM 753 C C . GLY A 1 92 ? -10.485 15.557 33.502 1.00 66.31 92 GLY A C 1
ATOM 754 O O . GLY A 1 92 ? -10.752 15.401 32.314 1.00 66.31 92 GLY A O 1
ATOM 755 N N . PRO A 1 93 ? -11.459 15.525 34.421 1.00 76.94 93 PRO A N 1
ATOM 756 C CA . PRO A 1 93 ? -12.842 15.185 34.077 1.00 76.94 93 PRO A CA 1
ATOM 757 C C . PRO A 1 93 ? -13.512 16.197 33.128 1.00 76.94 93 PRO A C 1
ATOM 759 O O . PRO A 1 93 ? -14.530 15.873 32.525 1.00 76.94 93 PRO A O 1
ATOM 762 N N . GLU A 1 94 ? -12.949 17.397 32.953 1.00 69.88 94 GLU A N 1
ATOM 763 C CA . GLU A 1 94 ? -13.551 18.493 32.180 1.00 69.88 94 GLU A CA 1
ATOM 764 C C . GLU A 1 94 ? -13.859 18.148 30.711 1.00 69.88 94 GLU A C 1
ATOM 766 O O . GLU A 1 94 ? -14.996 18.365 30.286 1.00 69.88 94 GLU A O 1
ATOM 771 N N . PRO A 1 95 ? -12.953 17.541 29.918 1.00 74.69 95 PRO A N 1
ATOM 772 C CA . PRO A 1 95 ? -13.278 17.172 28.540 1.00 74.69 95 PRO A CA 1
ATOM 773 C C . PRO A 1 95 ? -14.309 16.040 28.454 1.00 74.69 95 PRO A C 1
ATOM 775 O O . PRO A 1 95 ? -15.107 16.017 27.521 1.00 74.69 95 PRO A O 1
ATOM 778 N N . TRP A 1 96 ? -14.372 15.155 29.455 1.00 66.62 96 TRP A N 1
ATOM 779 C CA . TRP A 1 96 ? -15.419 14.130 29.558 1.00 66.62 96 TRP A CA 1
ATOM 780 C C . TRP A 1 96 ? -16.783 14.728 29.930 1.00 66.62 96 TRP A C 1
ATOM 782 O O . TRP A 1 96 ? -17.797 14.394 29.316 1.00 66.62 96 TRP A O 1
ATOM 792 N N . LEU A 1 97 ? -16.825 15.676 30.869 1.00 76.12 97 LEU A N 1
ATOM 793 C CA . LEU A 1 97 ? -18.042 16.410 31.227 1.00 76.12 97 LEU A CA 1
ATOM 794 C C . LEU A 1 97 ? -18.558 17.266 30.062 1.00 76.12 97 LEU A C 1
ATOM 796 O O . LEU A 1 97 ? -19.772 17.388 29.890 1.00 76.12 97 LEU A O 1
ATOM 800 N N . ALA A 1 98 ? -17.664 17.831 29.248 1.00 75.31 98 ALA A N 1
ATOM 801 C CA . ALA A 1 98 ? -18.024 18.580 28.046 1.00 75.31 98 ALA A CA 1
ATOM 802 C C . ALA A 1 98 ? -18.752 17.698 27.016 1.00 75.31 98 ALA A C 1
ATOM 804 O O . ALA A 1 98 ? -19.798 18.095 26.499 1.00 75.31 98 ALA A O 1
ATOM 805 N N . VAL A 1 99 ? -18.263 16.475 26.789 1.00 74.25 99 VAL A N 1
ATOM 806 C CA . VAL A 1 99 ? -18.903 15.488 25.899 1.00 74.25 99 VAL A CA 1
ATOM 807 C C . VAL A 1 99 ? -20.244 14.999 26.461 1.00 74.25 99 VAL A C 1
ATOM 809 O O . VAL A 1 99 ? -21.204 14.823 25.720 1.00 74.25 99 VAL A O 1
ATOM 812 N N . MET A 1 100 ? -20.378 14.826 27.777 1.00 66.75 100 MET A N 1
ATOM 813 C CA . MET A 1 100 ? -21.665 14.411 28.359 1.00 66.75 100 MET A CA 1
ATOM 814 C C . MET A 1 100 ? -22.723 15.523 28.341 1.00 66.75 100 MET A C 1
ATOM 816 O O . MET A 1 100 ? -23.923 15.245 28.321 1.00 66.75 100 MET A O 1
ATOM 820 N N . LYS A 1 101 ? -22.307 16.793 28.333 1.00 65.44 101 LYS A N 1
ATOM 821 C CA . LYS A 1 101 ? -23.226 17.935 28.235 1.00 65.44 101 LYS A CA 1
ATOM 822 C C . LYS A 1 101 ? -23.730 18.173 26.807 1.00 65.44 101 LYS A C 1
ATOM 824 O O . LYS A 1 101 ? -24.808 18.748 26.666 1.00 65.44 101 LYS A O 1
ATOM 829 N N . SER A 1 102 ? -23.030 17.703 25.768 1.00 55.72 102 SER A N 1
ATOM 830 C CA . SER A 1 102 ? -23.506 17.808 24.378 1.00 55.72 102 SER A CA 1
ATOM 831 C C . SER A 1 102 ? -24.648 16.835 24.055 1.00 55.72 102 SER A C 1
ATOM 833 O O . SER A 1 102 ? -25.502 17.159 23.240 1.00 55.72 102 SER A O 1
ATOM 835 N N . GLN A 1 103 ? -24.759 15.713 24.775 1.00 55.62 103 GLN A N 1
ATOM 836 C CA . GLN A 1 103 ? -25.835 14.721 24.603 1.00 55.62 103 GLN A CA 1
ATOM 837 C C . GLN A 1 103 ? -27.203 15.167 25.160 1.00 55.62 103 GLN A C 1
ATOM 839 O O . GLN A 1 103 ? -28.225 14.552 24.869 1.00 55.62 103 GLN A O 1
ATOM 844 N N . ARG A 1 104 ? -27.259 16.240 25.965 1.00 54.09 104 ARG A N 1
ATOM 845 C CA . ARG A 1 104 ? -28.507 16.688 26.616 1.00 54.09 104 ARG A CA 1
ATOM 846 C C . ARG A 1 104 ? -29.265 17.779 25.850 1.00 54.09 104 ARG A C 1
ATOM 848 O O . ARG A 1 104 ? -30.359 18.139 26.266 1.00 54.09 104 ARG A O 1
ATOM 855 N N . LYS A 1 105 ? -28.703 18.311 24.757 1.00 51.81 105 LYS A N 1
ATOM 856 C CA . LYS A 1 105 ? -29.377 19.311 23.906 1.00 51.81 105 LYS A CA 1
ATOM 857 C C . LYS A 1 105 ? -30.100 18.722 22.688 1.00 51.81 105 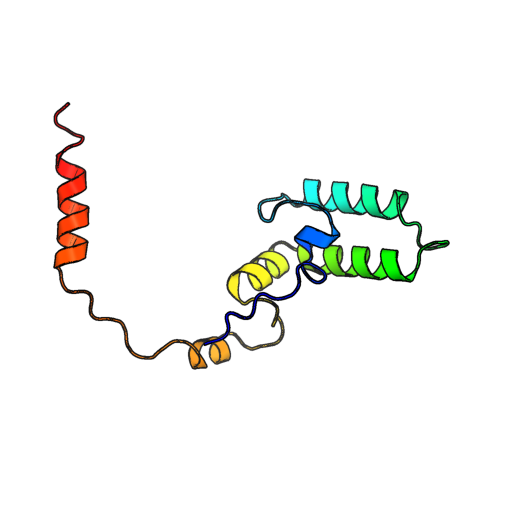LYS A C 1
ATOM 859 O O . LYS A 1 105 ? -30.893 19.440 22.095 1.00 51.81 105 LYS A O 1
ATOM 864 N N . GLU A 1 106 ? -29.901 17.443 22.364 1.00 50.00 106 GLU A N 1
ATOM 865 C CA . GLU A 1 106 ? -30.558 16.801 21.209 1.00 50.00 106 GLU A CA 1
ATOM 866 C C . GLU A 1 106 ? -31.924 16.171 21.554 1.00 50.00 106 GLU A C 1
ATOM 868 O O . GLU A 1 106 ? -32.752 15.986 20.674 1.00 50.00 106 GLU A O 1
ATOM 873 N N . GLN A 1 107 ? -32.206 15.867 22.830 1.00 48.38 107 GLN A N 1
ATOM 874 C CA . GLN A 1 107 ? -33.482 15.246 23.245 1.00 48.38 107 GLN A CA 1
ATOM 875 C C . GLN A 1 107 ? -34.593 16.244 23.603 1.00 48.38 107 GLN A C 1
ATOM 877 O O . GLN A 1 107 ? -35.643 15.859 24.112 1.00 48.38 107 GLN A O 1
ATOM 882 N N . GLN A 1 108 ? -34.370 17.534 23.362 1.00 51.88 108 GLN A N 1
ATOM 883 C CA . GLN A 1 108 ? -35.366 18.572 23.606 1.00 51.88 108 GLN A CA 1
ATOM 884 C C . GLN A 1 108 ? -35.468 19.482 22.383 1.00 51.88 108 GLN A C 1
ATOM 886 O O . GLN A 1 108 ? -35.281 20.695 22.466 1.00 51.88 108 GLN A O 1
ATOM 891 N N . ARG A 1 109 ? -35.719 18.863 21.228 1.00 44.53 109 ARG A N 1
ATOM 892 C CA . ARG A 1 109 ? -36.210 19.522 20.023 1.00 44.53 109 ARG A CA 1
ATOM 893 C C . ARG A 1 109 ? -37.300 18.675 19.385 1.00 44.53 109 ARG A C 1
ATOM 895 O O . ARG A 1 109 ? -37.170 17.435 19.442 1.00 44.53 109 ARG A O 1
#